Protein AF-A0A7K0P0U7-F1 (afdb_monomer_lite)

Foldseek 3Di:
DPLLVVLLVVLVVLQVVQCVVPVPFDFQKWKWKFWKAFPVDRVDTAIEIDMDSHPPVVVLVCQQVLPPNPDPVSVVVRIGTHGTCVVLQSDGDTGRDPVSSLLSSQSSQCSCVVVVTHYDDPNDVPNDDD

Secondary structure (DSSP, 8-state):
--HHHHHHHHHHHHHHHHHHH-TTS---EEEEEEEEEETTEEEEEEEEEEEESS-HHHHHHHHHTSTT--SHHHHTSSEEEEEE-GGGSS---EESSHHHHHHHHHHHHHHHHHTT--EE-TTTT--S--

Structure (mmCIF, N/CA/C/O backbone):
data_AF-A0A7K0P0U7-F1
#
_entry.id   AF-A0A7K0P0U7-F1
#
loop_
_atom_site.group_PDB
_atom_site.id
_atom_site.type_symbol
_atom_site.label_atom_id
_atom_site.label_alt_id
_atom_site.label_comp_id
_atom_site.label_asym_id
_atom_site.label_entity_id
_atom_site.label_seq_id
_atom_site.pdbx_PDB_ins_code
_atom_site.Cartn_x
_atom_site.Cartn_y
_atom_site.Cartn_z
_atom_site.occupancy
_atom_site.B_iso_or_equiv
_atom_site.auth_seq_id
_atom_site.auth_comp_id
_atom_site.auth_asym_id
_atom_site.auth_atom_id
_atom_site.pdbx_PDB_model_num
ATOM 1 N N . MET A 1 1 ? -16.374 -3.022 -16.451 1.00 43.00 1 MET A N 1
ATOM 2 C CA . MET A 1 1 ? -16.213 -1.934 -15.455 1.00 43.00 1 MET A CA 1
ATOM 3 C C . MET A 1 1 ? -16.811 -2.276 -14.077 1.00 43.00 1 MET A C 1
ATOM 5 O O . MET A 1 1 ? -17.025 -1.381 -13.279 1.00 43.00 1 MET A O 1
ATOM 9 N N . THR A 1 2 ? -17.035 -3.553 -13.742 1.00 47.94 2 THR A N 1
ATOM 10 C CA . THR A 1 2 ? -17.717 -3.985 -12.500 1.00 47.94 2 THR A CA 1
ATOM 11 C C . THR A 1 2 ? -16.781 -4.459 -11.380 1.00 47.94 2 THR A C 1
ATOM 13 O O . THR A 1 2 ? -17.204 -4.508 -10.235 1.00 47.94 2 THR A O 1
ATOM 16 N N . ALA A 1 3 ? -15.511 -4.762 -11.670 1.00 54.62 3 ALA A N 1
ATOM 17 C CA . ALA A 1 3 ? -14.591 -5.347 -10.685 1.00 54.62 3 ALA A CA 1
ATOM 18 C C . ALA A 1 3 ? -13.988 -4.337 -9.684 1.00 54.62 3 ALA A C 1
ATOM 20 O O . ALA A 1 3 ? -13.599 -4.724 -8.590 1.00 54.62 3 ALA A O 1
ATOM 21 N N . SER A 1 4 ? -13.897 -3.051 -10.042 1.00 54.25 4 SER A N 1
ATOM 22 C CA . SER A 1 4 ? -13.286 -2.025 -9.176 1.00 54.25 4 SER A CA 1
ATOM 23 C C . SER A 1 4 ? -14.203 -1.607 -8.018 1.00 54.25 4 SER A C 1
ATOM 25 O O . SER A 1 4 ? -13.713 -1.386 -6.915 1.00 54.25 4 SER A O 1
ATOM 27 N N . LEU A 1 5 ? -15.526 -1.582 -8.237 1.00 58.12 5 LEU A N 1
ATOM 28 C CA . LEU A 1 5 ? -16.507 -1.267 -7.190 1.00 58.12 5 LEU A CA 1
ATOM 29 C C . LEU A 1 5 ? -16.509 -2.317 -6.066 1.00 58.12 5 LEU A C 1
ATOM 31 O O . LEU A 1 5 ? -16.667 -1.955 -4.907 1.00 58.12 5 LEU A O 1
ATOM 35 N N . ASP A 1 6 ? -16.275 -3.593 -6.392 1.00 82.44 6 ASP A N 1
ATOM 36 C CA . ASP A 1 6 ? -16.221 -4.673 -5.397 1.00 82.44 6 ASP A CA 1
ATOM 37 C C . ASP A 1 6 ? -15.010 -4.535 -4.461 1.00 82.44 6 ASP A C 1
ATOM 39 O O . ASP A 1 6 ? -15.134 -4.615 -3.240 1.00 82.44 6 ASP A O 1
ATOM 43 N N . VAL A 1 7 ? -13.829 -4.244 -5.012 1.00 89.38 7 VAL A N 1
ATOM 44 C CA . VAL A 1 7 ? -12.600 -4.164 -4.211 1.00 89.38 7 VAL A CA 1
ATOM 45 C C . VAL A 1 7 ? -12.615 -2.977 -3.254 1.00 89.38 7 VAL A C 1
ATOM 47 O O . VAL A 1 7 ? -12.335 -3.162 -2.070 1.00 89.38 7 VAL A O 1
ATOM 50 N N . SER A 1 8 ? -12.991 -1.781 -3.718 1.00 90.62 8 SER A N 1
ATOM 51 C CA . SER A 1 8 ? -13.085 -0.605 -2.843 1.00 90.62 8 SER A CA 1
ATOM 52 C C . SER A 1 8 ? -14.089 -0.825 -1.708 1.00 90.62 8 SER A C 1
ATOM 54 O O . SER A 1 8 ? -13.788 -0.510 -0.559 1.00 90.62 8 SER A O 1
ATOM 56 N N . SER A 1 9 ? -15.256 -1.415 -1.998 1.00 90.88 9 SER A N 1
ATOM 57 C CA . SER A 1 9 ? -16.261 -1.726 -0.975 1.00 90.88 9 SER A CA 1
ATOM 58 C C . SER A 1 9 ? -15.770 -2.757 0.041 1.00 90.88 9 SER A C 1
ATOM 60 O O . SER A 1 9 ? -15.975 -2.565 1.237 1.00 90.88 9 SER A O 1
ATOM 62 N N . ARG A 1 10 ? -15.077 -3.814 -0.399 1.00 91.62 10 ARG A N 1
ATOM 63 C CA . ARG A 1 10 ? -14.495 -4.821 0.504 1.00 91.62 10 ARG A CA 1
ATOM 64 C C . ARG A 1 10 ? -13.439 -4.226 1.430 1.00 91.62 10 ARG A C 1
ATOM 66 O O . ARG A 1 10 ? -13.445 -4.513 2.622 1.00 91.62 10 ARG A O 1
ATOM 73 N N . ILE A 1 11 ? -12.554 -3.383 0.900 1.00 94.12 11 ILE A N 1
ATOM 74 C CA . ILE A 1 11 ? -11.508 -2.733 1.699 1.00 94.12 11 ILE A CA 1
ATOM 75 C C . ILE A 1 11 ? -12.120 -1.729 2.686 1.00 94.12 11 ILE A C 1
ATOM 77 O O . ILE A 1 11 ? -11.703 -1.664 3.841 1.00 94.12 11 ILE A O 1
ATOM 81 N N . PHE A 1 12 ? -13.145 -0.989 2.261 1.00 94.44 12 PHE A N 1
ATOM 82 C CA . PHE A 1 12 ? -13.877 -0.087 3.143 1.00 94.44 12 PHE A CA 1
ATOM 83 C C . PHE A 1 12 ? -14.571 -0.837 4.286 1.00 94.44 12 PHE A C 1
ATOM 85 O O . PHE A 1 12 ? -14.465 -0.419 5.437 1.00 94.44 12 PHE A O 1
ATOM 92 N N . GLN A 1 13 ? -15.221 -1.967 3.989 1.00 94.62 13 GLN A N 1
ATOM 93 C CA . GLN A 1 13 ? -15.845 -2.796 5.018 1.00 94.62 13 GLN A CA 1
ATOM 94 C C . GLN A 1 13 ? -14.808 -3.337 6.009 1.00 94.62 13 GLN A C 1
ATOM 96 O O . GLN A 1 13 ? -15.020 -3.225 7.210 1.00 94.62 13 GLN A O 1
ATOM 101 N N . LEU A 1 14 ? -13.653 -3.816 5.530 1.00 95.00 14 LEU A N 1
ATOM 102 C CA . LEU A 1 14 ? -12.556 -4.254 6.403 1.00 95.00 14 LEU A CA 1
ATOM 103 C C . LEU A 1 14 ? -12.109 -3.155 7.372 1.00 95.00 14 LEU A C 1
ATOM 105 O O . LEU A 1 14 ? -11.865 -3.428 8.541 1.00 95.00 14 LEU A O 1
ATOM 109 N N . ALA A 1 15 ? -12.012 -1.911 6.905 1.00 95.44 15 ALA A N 1
ATOM 110 C CA . ALA A 1 15 ? -11.631 -0.799 7.767 1.00 95.44 15 ALA A CA 1
ATOM 111 C C . ALA A 1 15 ? -12.714 -0.435 8.793 1.00 95.44 15 ALA A C 1
ATOM 113 O O . ALA A 1 15 ? -12.383 -0.066 9.919 1.00 95.44 15 ALA A O 1
ATOM 114 N N . ILE A 1 16 ? -13.997 -0.546 8.427 1.00 95.94 16 ILE A N 1
ATOM 115 C CA . ILE A 1 16 ? -15.109 -0.383 9.375 1.00 95.94 16 ILE A CA 1
ATOM 116 C C . ILE A 1 16 ? -15.047 -1.462 10.452 1.00 95.94 16 ILE A C 1
ATOM 118 O O . ILE A 1 16 ? -15.193 -1.145 11.633 1.00 95.94 16 ILE A O 1
ATOM 122 N N . ASP A 1 17 ? -14.832 -2.715 10.059 1.00 96.12 17 ASP A N 1
ATOM 123 C CA . ASP A 1 17 ? -14.772 -3.843 10.986 1.00 96.12 17 ASP A CA 1
ATOM 124 C C . ASP A 1 17 ? -13.589 -3.677 11.957 1.00 96.12 17 ASP A C 1
ATOM 126 O O . ASP A 1 17 ? -13.763 -3.814 13.169 1.00 96.12 17 ASP A O 1
ATOM 130 N N . ASP A 1 18 ? -12.421 -3.271 11.444 1.00 96.69 18 ASP A N 1
ATOM 131 C CA . ASP A 1 18 ? -11.217 -2.972 12.232 1.00 96.69 18 ASP A CA 1
ATOM 132 C C . ASP A 1 18 ? -11.456 -1.841 13.246 1.00 96.69 18 ASP A C 1
ATOM 134 O O . ASP A 1 18 ? -11.154 -1.975 14.431 1.00 96.69 18 ASP A O 1
ATOM 138 N N . LEU A 1 19 ? -12.066 -0.735 12.807 1.00 96.69 19 LEU A N 1
ATOM 139 C CA . LEU A 1 19 ? -12.394 0.394 13.680 1.00 96.69 19 LEU A CA 1
ATOM 140 C C . LEU A 1 19 ? -13.442 0.019 14.735 1.00 96.69 19 LEU A C 1
ATOM 142 O O . LEU A 1 19 ? -13.352 0.448 15.881 1.00 96.69 19 LEU A O 1
ATOM 146 N N . THR A 1 20 ? -14.428 -0.794 14.364 1.00 96.81 20 THR A N 1
ATOM 147 C CA . THR A 1 20 ? -15.483 -1.246 15.280 1.00 96.81 20 THR A CA 1
ATOM 148 C C . THR A 1 20 ? -14.919 -2.169 16.360 1.00 96.81 20 THR A C 1
ATOM 150 O O . THR A 1 20 ? -15.338 -2.087 17.514 1.00 96.81 20 THR A O 1
ATOM 153 N N . ALA A 1 21 ? -13.951 -3.025 16.014 1.00 96.81 21 ALA A N 1
ATOM 154 C CA . ALA A 1 21 ? -13.243 -3.871 16.973 1.00 96.81 21 ALA A CA 1
ATOM 155 C C . ALA A 1 21 ? -12.305 -3.069 17.897 1.00 96.81 21 ALA A C 1
ATOM 157 O O . ALA A 1 21 ? -12.005 -3.511 19.010 1.00 96.81 21 ALA A O 1
ATOM 158 N N . HIS A 1 22 ? -11.863 -1.887 17.457 1.00 96.19 22 HIS A N 1
ATOM 159 C CA . HIS A 1 22 ? -10.880 -1.052 18.146 1.00 96.19 22 HIS A CA 1
ATOM 160 C C . HIS A 1 22 ? -11.314 0.428 18.236 1.00 96.19 22 HIS A C 1
ATOM 162 O O . HIS A 1 22 ? -10.609 1.306 17.733 1.00 96.19 22 HIS A O 1
ATOM 168 N N . PRO A 1 23 ? -12.439 0.738 18.911 1.00 94.50 23 PRO A N 1
ATOM 169 C CA . PRO A 1 23 ? -13.064 2.066 18.866 1.00 94.50 23 PRO A CA 1
ATOM 170 C C . PRO A 1 23 ? -12.226 3.185 19.505 1.00 94.50 23 PRO A C 1
ATOM 172 O O . PRO A 1 23 ? -12.425 4.355 19.186 1.00 94.50 23 PRO A O 1
ATOM 175 N N . ASP A 1 24 ? -11.288 2.837 20.390 1.00 96.94 24 ASP A N 1
ATOM 176 C CA . ASP A 1 24 ? -10.449 3.794 21.126 1.00 96.94 24 ASP A CA 1
ATOM 177 C C . ASP A 1 24 ? -9.115 4.117 20.424 1.00 96.94 24 ASP A C 1
ATOM 179 O O . ASP A 1 24 ? -8.304 4.884 20.949 1.00 96.94 24 ASP A O 1
ATOM 183 N N . TYR A 1 25 ? -8.852 3.521 19.259 1.00 94.19 25 TYR A N 1
ATOM 184 C CA . TYR A 1 25 ? -7.575 3.636 18.558 1.00 94.19 25 TYR A CA 1
ATOM 185 C C . TYR A 1 25 ? -7.709 4.424 17.252 1.00 94.19 25 TYR A C 1
ATOM 187 O O . TYR A 1 25 ? -8.682 4.298 16.512 1.00 94.19 25 TYR A O 1
ATOM 195 N N . GLU A 1 26 ? -6.687 5.221 16.938 1.00 94.50 26 GLU A N 1
ATOM 196 C CA . GLU A 1 26 ? -6.645 6.000 15.701 1.00 94.50 26 GLU A CA 1
ATOM 197 C C . GLU A 1 26 ? -6.179 5.137 14.508 1.00 94.50 26 GLU A C 1
ATOM 199 O O . GLU A 1 26 ? -5.134 4.482 14.598 1.00 94.50 26 GLU A O 1
ATOM 204 N N . PRO A 1 27 ? -6.890 5.155 13.363 1.00 94.81 27 PRO A N 1
ATOM 205 C CA . PRO A 1 27 ? -6.443 4.486 12.143 1.00 94.81 27 PRO A CA 1
ATOM 206 C C . PRO A 1 27 ? -5.212 5.163 11.527 1.00 94.81 27 PRO A C 1
ATOM 208 O O . PRO A 1 27 ? -5.287 6.277 11.004 1.00 94.81 27 PRO A O 1
ATOM 211 N N . VAL A 1 28 ? -4.071 4.472 11.526 1.00 95.69 28 VAL A N 1
ATOM 212 C CA . VAL A 1 28 ? -2.788 5.011 11.030 1.00 95.69 28 VAL A CA 1
ATOM 213 C C . VAL A 1 28 ? -2.166 4.198 9.899 1.00 95.69 28 VAL A C 1
ATOM 215 O O . VAL A 1 28 ? -1.306 4.711 9.179 1.00 95.69 28 VAL A O 1
ATOM 218 N N . PHE A 1 29 ? -2.575 2.942 9.711 1.00 96.12 29 PHE A N 1
ATOM 219 C CA . PHE A 1 29 ? -1.998 2.073 8.691 1.00 96.12 29 PHE A CA 1
ATOM 220 C C . PHE A 1 29 ? -2.695 2.276 7.349 1.00 96.12 29 PHE A C 1
ATOM 222 O O . PHE A 1 29 ? -3.912 2.236 7.271 1.00 96.12 29 PHE A O 1
ATOM 229 N N . ARG A 1 30 ? -1.938 2.487 6.273 1.00 94.81 30 ARG A N 1
ATOM 230 C CA . ARG A 1 30 ? -2.469 2.754 4.928 1.00 94.81 30 ARG A CA 1
ATOM 231 C C . ARG A 1 30 ? -1.791 1.890 3.884 1.00 94.81 30 ARG A C 1
ATOM 233 O O . ARG A 1 30 ? -0.601 1.595 4.012 1.00 94.81 30 ARG A O 1
ATOM 240 N N . ILE A 1 31 ? -2.535 1.551 2.835 1.00 95.00 31 ILE A N 1
ATOM 241 C CA . ILE A 1 31 ? -2.012 0.868 1.645 1.00 95.00 31 ILE A CA 1
ATOM 242 C C . ILE A 1 31 ? -1.492 1.905 0.657 1.00 95.00 31 ILE A C 1
ATOM 244 O O . ILE A 1 31 ? -1.988 3.029 0.587 1.00 95.00 31 ILE A O 1
ATOM 248 N N . TYR A 1 32 ? -0.469 1.541 -0.102 1.00 93.81 32 TYR A N 1
ATOM 249 C CA . TYR A 1 32 ? 0.038 2.335 -1.206 1.00 93.81 32 TYR A CA 1
ATOM 250 C C . TYR A 1 32 ? 0.455 1.441 -2.363 1.00 93.81 32 TYR A C 1
ATOM 252 O O . TYR A 1 32 ? 0.889 0.305 -2.169 1.00 93.81 32 TYR A O 1
ATOM 260 N N . VAL A 1 33 ? 0.356 2.006 -3.562 1.00 94.75 33 VAL A N 1
ATOM 261 C CA . VAL A 1 33 ? 0.863 1.426 -4.803 1.00 94.75 33 VAL A CA 1
ATOM 262 C C . VAL A 1 33 ? 1.936 2.362 -5.340 1.00 94.75 33 VAL A C 1
ATOM 264 O O . VAL A 1 33 ? 1.775 3.583 -5.290 1.00 94.75 33 VAL A O 1
ATOM 267 N N . MET A 1 34 ? 3.047 1.821 -5.817 1.00 93.38 34 MET A N 1
ATOM 268 C CA . MET A 1 34 ? 4.095 2.601 -6.471 1.00 93.38 34 MET A CA 1
ATOM 269 C C . MET A 1 34 ? 4.696 1.828 -7.636 1.00 93.38 34 MET A C 1
ATOM 271 O O . MET A 1 34 ? 4.640 0.597 -7.652 1.00 93.38 34 MET A O 1
ATOM 275 N N . ASP A 1 35 ? 5.305 2.548 -8.566 1.00 91.94 35 ASP A N 1
ATOM 276 C CA . ASP A 1 35 ? 6.053 1.935 -9.651 1.00 91.94 35 ASP A CA 1
ATOM 277 C C . ASP A 1 35 ? 7.355 1.316 -9.125 1.00 91.94 35 ASP A C 1
ATOM 279 O O . ASP A 1 35 ? 7.966 1.771 -8.146 1.00 91.94 35 ASP A O 1
ATOM 283 N N . VAL A 1 36 ? 7.792 0.266 -9.805 1.00 88.69 36 VAL A N 1
ATOM 284 C CA . VAL A 1 36 ? 9.072 -0.396 -9.597 1.00 88.69 36 VAL A CA 1
ATOM 285 C C . VAL A 1 36 ? 9.741 -0.565 -10.944 1.00 88.69 36 VAL A C 1
ATOM 287 O O . VAL A 1 36 ? 9.247 -1.295 -11.797 1.00 88.69 36 VAL A O 1
ATOM 290 N N . HIS A 1 37 ? 10.882 0.088 -11.122 1.00 84.62 37 HIS A N 1
ATOM 291 C CA . HIS A 1 37 ? 11.652 -0.028 -12.352 1.00 84.62 37 HIS A CA 1
ATOM 292 C C . HIS A 1 37 ? 12.664 -1.158 -12.225 1.00 84.62 37 HIS A C 1
ATOM 294 O O . HIS A 1 37 ? 13.332 -1.301 -11.192 1.00 84.62 37 HIS A O 1
ATOM 300 N N . ASP A 1 38 ? 12.792 -1.936 -13.294 1.00 77.75 38 ASP A N 1
ATOM 301 C CA . ASP A 1 38 ? 13.938 -2.816 -13.474 1.00 77.75 38 ASP A CA 1
ATOM 302 C C . ASP A 1 38 ? 15.168 -1.953 -13.792 1.00 77.75 38 ASP A C 1
ATOM 304 O O . ASP A 1 38 ? 15.111 -1.023 -14.600 1.00 77.75 38 ASP A O 1
ATOM 308 N N . GLY A 1 39 ? 16.298 -2.251 -13.151 1.00 66.62 39 GLY A N 1
ATOM 309 C CA . GLY A 1 39 ? 17.555 -1.552 -13.395 1.00 66.62 39 GLY A CA 1
ATOM 310 C C . GLY A 1 39 ? 18.054 -1.646 -14.844 1.00 66.62 39 GLY A C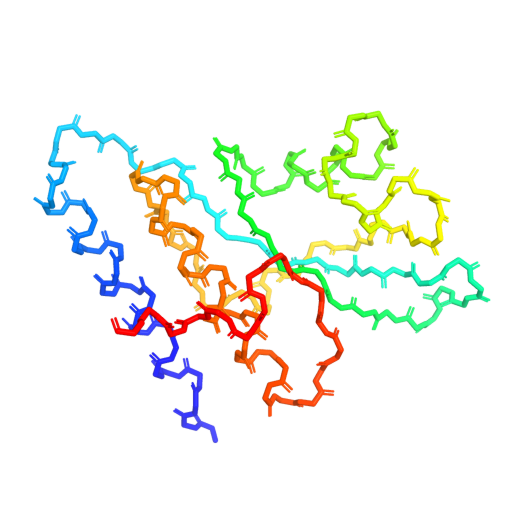 1
ATOM 311 O O . GLY A 1 39 ? 18.895 -0.832 -15.226 1.00 66.62 39 GLY A O 1
ATOM 312 N N . SER A 1 40 ? 17.563 -2.600 -15.649 1.00 69.38 40 SER A N 1
ATOM 313 C CA . SER A 1 40 ? 17.948 -2.743 -17.061 1.00 69.38 40 SER A CA 1
ATOM 314 C C . SER A 1 40 ? 17.147 -1.890 -18.049 1.00 69.38 40 SER A C 1
ATOM 316 O O . SER A 1 40 ? 17.661 -1.617 -19.132 1.00 69.38 40 SER A O 1
ATOM 318 N N . ASP A 1 41 ? 15.918 -1.480 -17.714 1.00 69.56 41 ASP A N 1
ATOM 319 C CA . ASP A 1 41 ? 15.070 -0.669 -18.601 1.00 69.56 41 ASP A CA 1
ATOM 320 C C . ASP A 1 41 ? 14.067 0.200 -17.811 1.00 69.56 41 ASP A C 1
ATOM 322 O O . ASP A 1 41 ? 12.997 -0.279 -17.420 1.00 69.56 41 ASP A O 1
ATOM 326 N N . PRO A 1 42 ? 14.363 1.501 -17.621 1.00 67.75 42 PRO A N 1
ATOM 327 C CA . PRO A 1 42 ? 13.490 2.427 -16.902 1.00 67.75 42 PRO A CA 1
ATOM 328 C C . PRO A 1 42 ? 12.144 2.688 -17.591 1.00 67.75 42 PRO A C 1
ATOM 330 O O . PRO A 1 42 ? 11.226 3.180 -16.936 1.00 67.75 42 PRO A O 1
ATOM 333 N N . ALA A 1 43 ? 12.019 2.402 -18.895 1.00 67.94 43 ALA A N 1
ATOM 334 C CA . ALA A 1 43 ? 10.771 2.590 -19.637 1.00 67.94 43 ALA A CA 1
ATOM 335 C C . ALA A 1 43 ? 9.730 1.510 -19.308 1.00 67.94 43 ALA A C 1
ATOM 337 O O . ALA A 1 43 ? 8.543 1.686 -19.589 1.00 67.94 43 ALA A O 1
ATOM 338 N N . THR A 1 44 ? 10.165 0.412 -18.688 1.00 76.25 44 THR A N 1
ATOM 339 C CA . THR A 1 44 ? 9.288 -0.627 -18.154 1.00 76.25 44 THR A CA 1
ATOM 340 C C . THR A 1 44 ? 9.170 -0.487 -16.642 1.00 76.25 44 THR A C 1
ATOM 342 O O . THR A 1 44 ? 10.152 -0.233 -15.941 1.00 76.25 44 THR A O 1
ATOM 345 N N . PHE A 1 45 ? 7.950 -0.631 -16.132 1.00 81.50 45 PHE A N 1
ATOM 346 C CA . PHE A 1 45 ? 7.702 -0.651 -14.699 1.00 81.50 45 PHE A CA 1
ATOM 347 C C . PHE A 1 45 ? 6.743 -1.780 -14.341 1.00 81.50 45 PHE A C 1
ATOM 349 O O . PHE A 1 45 ? 5.768 -2.054 -15.042 1.00 81.50 45 PHE A O 1
ATOM 356 N N . ASP A 1 46 ? 7.040 -2.409 -13.215 1.00 90.00 46 ASP A N 1
ATOM 357 C CA . ASP A 1 46 ? 6.125 -3.259 -12.475 1.00 90.00 46 ASP A CA 1
ATOM 358 C C . ASP A 1 46 ? 5.486 -2.425 -11.353 1.00 90.00 46 ASP A C 1
ATOM 360 O O . ASP A 1 46 ? 5.866 -1.279 -11.103 1.00 90.00 46 ASP A O 1
ATOM 364 N N . LEU A 1 47 ? 4.530 -2.999 -10.630 1.00 92.75 47 LEU A N 1
ATOM 365 C CA . LEU A 1 47 ? 3.908 -2.353 -9.478 1.00 92.75 47 LEU A CA 1
ATOM 366 C C . LEU A 1 47 ? 4.387 -2.979 -8.177 1.00 92.75 47 LEU A C 1
ATOM 368 O O . LEU A 1 47 ? 4.589 -4.186 -8.090 1.00 92.75 47 LEU A O 1
ATOM 372 N N . TYR A 1 48 ? 4.4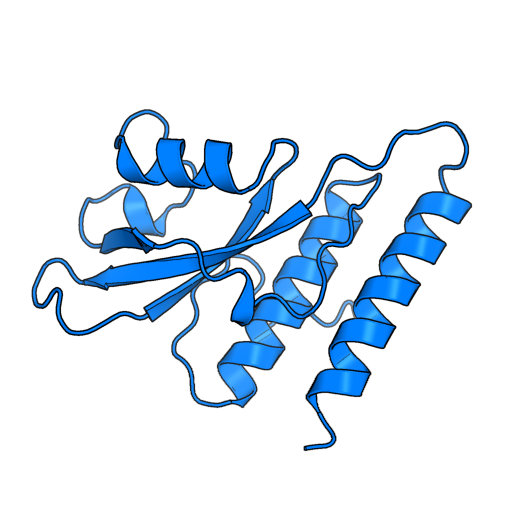98 -2.170 -7.133 1.00 92.00 48 TYR A N 1
ATOM 373 C CA . TYR A 1 48 ? 4.631 -2.637 -5.762 1.00 92.00 48 TYR A CA 1
ATOM 374 C C . TYR A 1 48 ? 3.452 -2.159 -4.933 1.00 92.00 48 TYR A C 1
ATOM 376 O O . TYR A 1 48 ? 3.172 -0.960 -4.883 1.00 92.00 48 TYR A O 1
ATOM 384 N N . VAL A 1 49 ? 2.804 -3.097 -4.248 1.00 93.50 49 VAL A N 1
ATOM 385 C CA . VAL A 1 49 ? 1.766 -2.817 -3.258 1.00 93.50 49 VAL A CA 1
ATOM 386 C C . VAL A 1 49 ? 2.348 -3.081 -1.880 1.00 93.50 49 VAL A C 1
ATOM 388 O O . VAL A 1 49 ? 2.954 -4.123 -1.631 1.00 93.50 49 VAL A O 1
ATOM 391 N N . GLY A 1 50 ? 2.180 -2.125 -0.976 1.00 92.00 50 GLY A N 1
ATOM 392 C CA . GLY A 1 50 ? 2.605 -2.276 0.406 1.00 92.00 50 GLY A CA 1
ATOM 393 C C . GLY A 1 50 ? 1.721 -1.501 1.362 1.00 92.00 50 GLY A C 1
ATOM 394 O O . GLY A 1 50 ? 0.903 -0.683 0.953 1.00 92.00 50 GLY A O 1
ATOM 395 N N . TYR A 1 51 ? 1.952 -1.708 2.652 1.00 93.06 51 TYR A N 1
ATOM 396 C CA . TYR A 1 51 ? 1.338 -0.918 3.713 1.00 93.06 51 TYR A CA 1
ATOM 397 C C . TYR A 1 51 ? 2.366 -0.114 4.522 1.00 93.06 51 TYR A C 1
ATOM 399 O O . TYR A 1 51 ? 3.578 -0.380 4.513 1.00 93.06 51 TYR A O 1
ATOM 407 N N . THR A 1 52 ? 1.898 0.914 5.226 1.00 92.62 52 THR A N 1
ATOM 408 C CA . THR A 1 52 ? 2.725 1.724 6.122 1.00 92.62 52 THR A CA 1
ATOM 409 C C . THR A 1 52 ? 1.901 2.362 7.237 1.00 92.62 52 THR A C 1
ATOM 411 O O . THR A 1 52 ? 0.765 2.746 7.010 1.00 92.62 52 THR A O 1
ATOM 414 N N . GLY A 1 53 ? 2.483 2.508 8.432 1.00 91.62 53 GLY A N 1
ATOM 415 C CA . GLY A 1 53 ? 1.928 3.335 9.519 1.00 91.62 53 GLY A CA 1
ATOM 416 C C . GLY A 1 53 ? 2.340 4.813 9.446 1.00 91.62 53 GLY A C 1
ATOM 417 O O . GLY A 1 53 ? 2.230 5.535 10.429 1.00 91.62 53 GLY A O 1
ATOM 418 N N . ARG A 1 54 ? 2.924 5.249 8.322 1.00 86.06 54 ARG A N 1
ATOM 419 C CA . ARG A 1 54 ? 3.278 6.649 8.030 1.00 86.06 54 ARG A CA 1
ATOM 42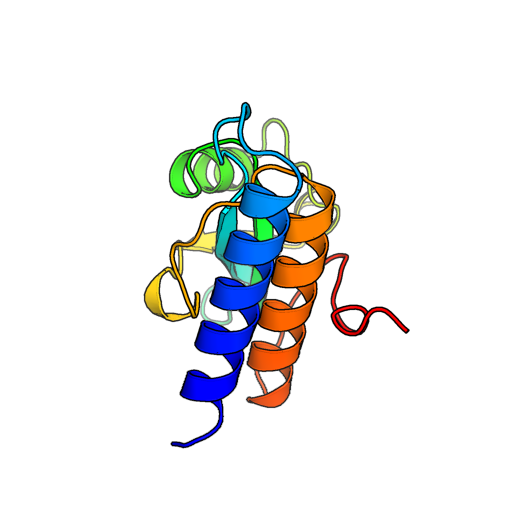0 C C . ARG A 1 54 ? 2.461 7.136 6.838 1.00 86.06 54 ARG A C 1
ATOM 422 O O . ARG A 1 54 ? 1.729 6.366 6.223 1.00 86.06 54 ARG A O 1
ATOM 429 N N . ARG A 1 55 ? 2.626 8.397 6.435 1.00 88.00 55 ARG A N 1
ATOM 430 C CA . ARG A 1 55 ? 2.040 8.855 5.168 1.00 88.00 55 ARG A CA 1
ATOM 431 C C . ARG A 1 55 ? 2.673 8.081 3.997 1.00 88.00 55 ARG A C 1
ATOM 433 O O . ARG A 1 55 ? 3.904 8.010 3.941 1.00 88.00 55 ARG A O 1
ATOM 440 N N . PRO A 1 56 ? 1.888 7.551 3.037 1.00 88.31 56 PRO A N 1
ATOM 441 C CA . PRO A 1 56 ? 2.402 6.828 1.868 1.00 88.31 56 PRO A CA 1
ATOM 442 C C . PRO A 1 56 ? 3.587 7.510 1.174 1.00 88.31 56 PRO A C 1
ATOM 444 O O . PRO A 1 56 ? 4.627 6.890 0.959 1.00 88.31 56 PRO A O 1
ATOM 447 N N . LEU A 1 57 ? 3.484 8.819 0.930 1.00 87.69 57 LEU A N 1
ATOM 448 C CA . LEU A 1 57 ? 4.548 9.618 0.315 1.00 87.69 57 LEU A CA 1
ATOM 449 C C . LEU A 1 57 ? 5.870 9.599 1.100 1.00 87.69 57 LEU A C 1
ATOM 451 O O . L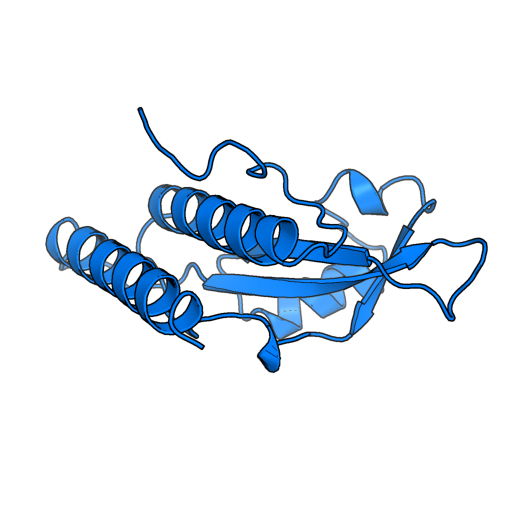EU A 1 57 ? 6.944 9.558 0.502 1.00 87.69 57 LEU A O 1
ATOM 455 N N . GLU A 1 58 ? 5.826 9.607 2.432 1.00 88.56 58 GLU A N 1
ATOM 456 C CA . GLU A 1 58 ? 7.031 9.539 3.269 1.00 88.56 58 GLU A CA 1
ATOM 457 C C . GLU A 1 58 ? 7.697 8.163 3.174 1.00 88.56 58 GLU A C 1
ATOM 459 O O . GLU A 1 58 ? 8.927 8.049 3.136 1.00 88.56 58 GLU A O 1
ATOM 464 N N . ARG A 1 59 ? 6.885 7.101 3.093 1.00 87.56 59 ARG A N 1
ATOM 465 C CA . ARG A 1 59 ? 7.384 5.736 2.908 1.00 87.56 59 ARG A CA 1
ATOM 466 C C . ARG A 1 59 ? 8.027 5.554 1.535 1.00 87.56 59 ARG A C 1
ATOM 468 O O . ARG A 1 59 ? 9.099 4.963 1.457 1.00 87.56 59 ARG A O 1
ATOM 475 N N . ILE A 1 60 ? 7.425 6.101 0.485 1.00 86.06 60 ILE A N 1
ATOM 476 C CA . ILE A 1 60 ? 7.957 6.034 -0.884 1.00 86.06 60 ILE A CA 1
ATOM 477 C C . ILE A 1 60 ? 9.303 6.754 -0.984 1.00 86.06 60 ILE A C 1
ATOM 479 O O . ILE A 1 60 ? 10.268 6.176 -1.480 1.00 86.06 60 ILE A O 1
ATOM 483 N N . ARG A 1 61 ? 9.423 7.954 -0.401 1.00 86.69 61 ARG A N 1
ATOM 484 C CA . ARG A 1 61 ? 10.707 8.677 -0.325 1.00 86.69 61 ARG A CA 1
ATOM 485 C C . ARG A 1 61 ? 11.802 7.867 0.372 1.00 86.69 61 ARG A C 1
ATOM 487 O O . ARG A 1 61 ? 12.957 7.939 -0.029 1.00 86.69 61 ARG A O 1
ATOM 494 N N . THR A 1 62 ? 11.436 7.069 1.379 1.00 84.81 62 THR A N 1
ATOM 495 C CA . THR A 1 62 ? 12.373 6.164 2.070 1.00 84.81 62 THR A CA 1
ATOM 496 C C . THR A 1 62 ? 12.865 5.046 1.143 1.00 84.81 62 THR A C 1
ATOM 498 O O . THR A 1 62 ? 14.035 4.678 1.177 1.00 84.81 62 THR A O 1
ATOM 501 N N . HIS A 1 63 ? 11.994 4.499 0.287 1.00 82.06 63 HIS A N 1
ATOM 502 C CA . HIS A 1 63 ? 12.419 3.507 -0.707 1.00 82.06 63 HIS A CA 1
ATOM 503 C C . HIS A 1 63 ? 13.343 4.124 -1.765 1.00 82.06 63 HIS A C 1
ATOM 505 O O . HIS A 1 63 ? 14.342 3.512 -2.140 1.00 82.06 63 HIS A O 1
ATOM 511 N N . GLN A 1 64 ? 13.053 5.353 -2.197 1.00 80.75 64 GLN A N 1
ATOM 512 C CA . GLN A 1 64 ? 13.852 6.087 -3.184 1.00 80.75 64 GLN A CA 1
ATOM 513 C C . GLN A 1 64 ? 15.238 6.489 -2.652 1.00 80.75 64 GLN A C 1
ATOM 515 O O . GLN A 1 64 ? 16.217 6.449 -3.394 1.00 80.75 64 GLN A O 1
ATOM 520 N N . SER A 1 65 ? 15.360 6.831 -1.364 1.00 76.38 65 SER A N 1
ATOM 521 C CA . SER A 1 65 ? 16.632 7.268 -0.770 1.00 76.38 65 SER A CA 1
ATOM 522 C C . SER A 1 65 ? 17.655 6.146 -0.562 1.00 76.38 65 SER A C 1
ATOM 524 O O . SER A 1 65 ? 18.769 6.431 -0.124 1.00 76.38 65 SER A O 1
ATOM 526 N N . ARG A 1 66 ? 17.303 4.876 -0.831 1.00 64.69 66 ARG A N 1
ATOM 527 C CA . ARG A 1 66 ? 18.109 3.657 -0.573 1.00 64.69 66 ARG A CA 1
ATOM 528 C C . ARG A 1 66 ? 18.560 3.456 0.887 1.00 64.69 66 ARG A C 1
ATOM 530 O O . ARG A 1 66 ? 19.100 2.404 1.219 1.00 64.69 66 ARG A O 1
ATOM 537 N N . SER A 1 67 ? 18.314 4.414 1.776 1.00 56.47 67 SER A N 1
ATOM 538 C CA . SER A 1 67 ? 18.522 4.325 3.218 1.00 56.47 67 SER A CA 1
ATOM 539 C C . SER A 1 67 ? 17.272 3.750 3.890 1.00 56.47 67 SER A C 1
ATOM 541 O O . SER A 1 67 ? 16.213 4.367 3.905 1.00 56.47 67 SER A O 1
ATOM 543 N N . GLY A 1 68 ? 17.378 2.547 4.464 1.00 56.53 68 GLY A N 1
ATOM 544 C CA . GLY A 1 68 ? 16.257 1.929 5.187 1.00 56.53 68 GLY A CA 1
ATOM 545 C C . GLY A 1 68 ? 15.209 1.243 4.300 1.00 56.53 68 GLY A C 1
ATOM 546 O O . GLY A 1 68 ? 14.050 1.132 4.706 1.00 56.53 68 GLY A O 1
ATOM 547 N N . THR A 1 69 ? 15.599 0.760 3.114 1.00 59.16 69 THR A N 1
ATOM 548 C CA . THR A 1 69 ? 14.752 -0.053 2.225 1.00 59.16 69 THR A CA 1
ATOM 549 C C . THR A 1 69 ? 14.270 -1.318 2.939 1.00 59.16 69 THR A C 1
ATOM 551 O O . THR A 1 69 ? 15.009 -2.277 3.150 1.00 59.16 69 THR A O 1
ATOM 554 N N . ALA A 1 70 ? 13.001 -1.301 3.347 1.00 55.81 70 ALA A N 1
ATOM 555 C CA . ALA A 1 70 ? 12.388 -2.369 4.134 1.00 55.81 70 ALA A CA 1
ATOM 556 C C . ALA A 1 70 ? 11.916 -3.560 3.288 1.00 55.81 70 ALA A C 1
ATOM 558 O O . ALA A 1 70 ? 11.799 -4.665 3.808 1.00 55.81 70 ALA A O 1
ATOM 559 N N . SER A 1 71 ? 11.630 -3.345 2.000 1.00 63.66 71 SER A N 1
ATOM 560 C CA . SER A 1 71 ? 11.181 -4.419 1.116 1.00 63.66 71 SER A CA 1
ATOM 561 C C . SER A 1 71 ? 12.372 -5.115 0.466 1.00 63.66 71 SER A C 1
ATOM 563 O O . SER A 1 71 ? 13.271 -4.474 -0.089 1.00 63.66 71 SER A O 1
ATOM 565 N N . ARG A 1 72 ? 12.358 -6.451 0.517 1.00 67.88 72 ARG A N 1
ATOM 566 C CA . ARG A 1 72 ? 13.381 -7.332 -0.070 1.00 67.88 72 ARG A CA 1
ATOM 567 C C . ARG A 1 72 ? 13.638 -7.055 -1.554 1.00 67.88 72 ARG A C 1
ATOM 569 O O . ARG A 1 72 ? 14.758 -7.256 -2.010 1.00 67.88 72 ARG A O 1
ATOM 576 N N . HIS A 1 73 ? 12.639 -6.536 -2.269 1.00 67.25 73 HIS A N 1
ATOM 577 C CA . HIS A 1 73 ? 12.709 -6.232 -3.699 1.00 67.25 73 HIS A CA 1
ATOM 578 C C . HIS A 1 73 ? 13.685 -5.089 -4.032 1.00 67.25 73 HIS A C 1
ATOM 580 O O . HIS A 1 73 ? 14.312 -5.116 -5.088 1.00 67.25 73 HIS A O 1
ATOM 586 N N . PHE A 1 74 ? 13.891 -4.144 -3.106 1.00 68.38 74 PHE A N 1
ATOM 587 C CA . PHE A 1 74 ? 14.794 -2.996 -3.292 1.00 68.38 74 PHE A CA 1
ATOM 588 C C . PHE A 1 74 ? 16.177 -3.197 -2.657 1.00 68.38 74 PHE A C 1
ATOM 590 O O . PHE A 1 74 ? 17.090 -2.405 -2.885 1.00 68.38 74 PHE A O 1
ATOM 597 N N . ARG A 1 75 ? 16.355 -4.243 -1.838 1.00 64.12 75 ARG A N 1
ATOM 598 C CA . ARG A 1 75 ? 17.544 -4.412 -0.984 1.00 64.12 75 ARG A CA 1
ATOM 599 C C . ARG A 1 75 ? 18.821 -4.743 -1.763 1.00 64.12 75 ARG A C 1
ATOM 601 O O . ARG A 1 75 ? 19.897 -4.332 -1.346 1.00 64.12 75 ARG A O 1
ATOM 608 N N . ASN A 1 76 ? 18.698 -5.433 -2.898 1.00 64.06 76 ASN A N 1
ATOM 609 C CA . ASN A 1 76 ? 19.841 -5.848 -3.724 1.00 64.06 76 ASN A CA 1
ATOM 610 C C . ASN A 1 76 ? 20.102 -4.916 -4.921 1.00 64.06 76 ASN A C 1
ATOM 612 O O . ASN A 1 76 ? 20.950 -5.219 -5.754 1.00 64.06 76 ASN A O 1
ATOM 616 N N . GLY A 1 77 ? 19.372 -3.800 -5.039 1.00 60.28 77 GLY A N 1
ATOM 617 C CA . GLY A 1 77 ? 19.556 -2.830 -6.125 1.00 60.28 77 GLY A CA 1
ATOM 618 C C . GLY A 1 77 ? 19.095 -3.293 -7.513 1.00 60.28 77 GLY A C 1
ATOM 619 O O . GLY A 1 77 ? 19.248 -2.535 -8.463 1.00 60.28 77 GLY A O 1
ATOM 620 N N . THR A 1 78 ? 18.517 -4.494 -7.630 1.00 68.88 78 THR A N 1
ATOM 621 C CA . THR A 1 78 ? 17.935 -5.023 -8.877 1.00 68.88 78 THR A CA 1
ATOM 622 C C . THR A 1 78 ? 16.727 -4.213 -9.339 1.00 68.88 78 THR A C 1
ATOM 624 O O . THR A 1 78 ? 16.497 -4.081 -10.532 1.00 68.88 78 THR A O 1
ATOM 627 N N . HIS A 1 79 ? 15.990 -3.634 -8.392 1.00 77.38 79 HIS A N 1
ATOM 628 C CA . HIS A 1 79 ? 14.844 -2.786 -8.676 1.00 77.38 79 HIS A CA 1
ATOM 629 C C . HIS A 1 79 ? 14.977 -1.447 -7.953 1.00 77.38 79 HIS A C 1
ATOM 631 O O . HIS A 1 79 ? 15.495 -1.385 -6.830 1.00 77.38 79 HIS A O 1
ATOM 637 N N . SER A 1 80 ? 14.478 -0.380 -8.570 1.00 80.94 80 SER A N 1
ATOM 638 C CA . SER A 1 80 ? 14.364 0.947 -7.962 1.00 80.94 80 SER A CA 1
ATOM 639 C C . SER A 1 80 ? 12.901 1.331 -7.770 1.00 80.94 80 SER A C 1
ATOM 641 O O . SER A 1 80 ? 12.042 1.022 -8.592 1.00 80.94 80 SER A O 1
ATOM 643 N N . ALA A 1 81 ? 12.610 2.005 -6.657 1.00 85.75 81 ALA A N 1
ATOM 644 C CA . ALA A 1 81 ? 11.293 2.585 -6.428 1.00 85.75 81 ALA A CA 1
ATOM 645 C C . ALA A 1 81 ? 11.077 3.780 -7.369 1.00 85.75 81 ALA A C 1
ATOM 647 O O . ALA A 1 81 ? 11.932 4.666 -7.440 1.00 85.75 81 ALA A O 1
ATOM 648 N N . GLY A 1 82 ? 9.946 3.775 -8.068 1.00 87.12 82 GLY A N 1
ATOM 649 C CA . GLY A 1 82 ? 9.508 4.814 -8.993 1.00 87.12 82 GLY A CA 1
ATOM 650 C C . GLY A 1 82 ? 8.497 5.769 -8.363 1.00 87.12 82 GLY A C 1
ATOM 651 O O . GLY A 1 82 ? 8.659 6.199 -7.214 1.00 87.12 82 GLY A O 1
ATOM 652 N N . GLU A 1 83 ? 7.469 6.130 -9.129 1.00 90.38 83 GLU A N 1
ATOM 653 C CA . GLU A 1 83 ? 6.455 7.106 -8.735 1.00 90.38 83 GLU A CA 1
ATOM 654 C C . GLU A 1 83 ? 5.357 6.509 -7.845 1.00 90.38 83 GLU A C 1
ATOM 656 O O . GLU A 1 83 ? 5.082 5.310 -7.846 1.00 90.38 83 GLU A O 1
ATOM 661 N N . TRP A 1 84 ? 4.712 7.367 -7.051 1.00 92.50 84 TRP A N 1
ATOM 662 C CA . TRP A 1 84 ? 3.512 6.990 -6.307 1.00 92.50 84 TRP A CA 1
ATOM 663 C C . TRP A 1 84 ? 2.322 6.887 -7.260 1.00 92.50 84 TRP A C 1
ATOM 665 O O . TRP A 1 84 ? 2.081 7.812 -8.032 1.00 92.50 84 TRP A O 1
ATOM 675 N N . ARG A 1 85 ? 1.542 5.808 -7.146 1.00 93.31 85 ARG A N 1
ATOM 676 C CA . ARG A 1 85 ? 0.373 5.522 -7.987 1.00 93.31 85 ARG A CA 1
ATOM 677 C C . ARG A 1 85 ? -0.929 5.529 -7.185 1.00 93.31 85 ARG A C 1
ATOM 679 O O . ARG A 1 85 ? -1.534 4.475 -6.979 1.00 93.31 85 ARG A O 1
ATOM 686 N N . PRO A 1 86 ? -1.370 6.691 -6.665 1.00 91.00 86 PRO A N 1
ATOM 687 C CA . PRO A 1 86 ? -2.628 6.778 -5.924 1.00 91.00 86 PRO A CA 1
ATOM 688 C C . PRO A 1 86 ? -3.841 6.455 -6.802 1.00 91.00 86 PRO A C 1
ATOM 690 O O . PRO A 1 86 ? -4.851 6.000 -6.282 1.00 91.00 86 PRO A O 1
ATOM 693 N N . ASP A 1 87 ? -3.724 6.645 -8.118 1.00 90.62 87 ASP A N 1
ATOM 694 C CA . ASP A 1 87 ? -4.728 6.291 -9.123 1.00 90.62 87 ASP A CA 1
ATOM 695 C C . ASP A 1 87 ? -5.017 4.784 -9.178 1.00 90.62 87 ASP A C 1
ATOM 697 O O . ASP A 1 87 ? -6.122 4.383 -9.534 1.00 90.62 87 ASP A O 1
ATOM 701 N N . LEU A 1 88 ? -4.039 3.956 -8.799 1.00 90.75 88 LEU A N 1
ATOM 702 C CA . LEU A 1 88 ? -4.155 2.497 -8.768 1.00 90.75 88 LEU A CA 1
ATOM 703 C C . LEU A 1 88 ? -4.519 1.952 -7.383 1.00 90.75 88 LEU A C 1
ATOM 705 O O . LEU A 1 88 ? -4.736 0.748 -7.238 1.00 90.75 88 LEU A O 1
ATOM 709 N N . ASN A 1 89 ? -4.581 2.810 -6.361 1.00 88.12 89 ASN A N 1
ATOM 710 C CA . ASN A 1 89 ? -5.050 2.412 -5.044 1.00 88.12 89 ASN A CA 1
ATOM 711 C C . ASN A 1 89 ? -6.584 2.550 -4.991 1.00 88.12 89 ASN A C 1
ATOM 713 O O . ASN A 1 89 ? -7.089 3.672 -5.050 1.00 88.12 89 ASN A O 1
ATOM 717 N N . PRO A 1 90 ? -7.344 1.449 -4.858 1.00 81.88 90 PRO A N 1
ATOM 718 C CA . PRO A 1 90 ? -8.806 1.483 -4.933 1.00 81.88 90 PRO A CA 1
ATOM 719 C C . PRO A 1 90 ? -9.478 2.305 -3.819 1.00 81.88 90 PRO A C 1
ATOM 721 O O . PRO A 1 90 ? -10.652 2.653 -3.961 1.00 81.88 90 PRO A O 1
ATOM 724 N N . CYS A 1 91 ? -8.779 2.620 -2.721 1.00 80.81 91 CYS A N 1
ATOM 725 C CA . CYS A 1 91 ? -9.263 3.551 -1.699 1.00 80.81 91 CYS A CA 1
ATOM 726 C C . CYS A 1 91 ? -8.126 4.139 -0.841 1.00 80.81 91 CYS A C 1
ATOM 728 O O . CYS A 1 91 ? -7.150 3.457 -0.534 1.00 80.81 91 CYS A O 1
ATOM 730 N N . ASP A 1 92 ? -8.293 5.376 -0.358 1.00 84.44 92 ASP A N 1
ATOM 731 C CA . ASP A 1 92 ? -7.394 6.010 0.630 1.00 84.44 92 ASP A CA 1
ATOM 732 C C . ASP A 1 92 ? -7.838 5.739 2.081 1.00 84.44 92 ASP A C 1
ATOM 734 O O . ASP A 1 92 ? -7.887 6.626 2.936 1.00 84.44 92 ASP A O 1
ATOM 738 N N . THR A 1 93 ? -8.233 4.499 2.355 1.00 90.75 93 THR A N 1
ATOM 739 C CA . THR A 1 93 ? -8.699 4.091 3.680 1.00 90.75 93 THR A CA 1
ATOM 740 C C . THR A 1 93 ? -7.520 3.767 4.599 1.00 90.75 93 THR A C 1
ATOM 742 O O . THR A 1 93 ? -6.504 3.215 4.168 1.00 90.75 93 THR A O 1
ATOM 745 N N . ALA A 1 94 ? -7.659 4.129 5.876 1.00 94.69 94 ALA A N 1
ATOM 746 C CA . ALA A 1 94 ? -6.711 3.787 6.928 1.00 94.69 94 ALA A CA 1
ATOM 747 C C . ALA A 1 94 ? -7.288 2.711 7.860 1.00 94.69 94 ALA A C 1
ATOM 749 O O . ALA A 1 94 ? -8.495 2.663 8.082 1.00 94.69 94 ALA A O 1
ATOM 750 N N . PHE A 1 95 ? -6.402 1.892 8.415 1.00 96.56 95 PHE A N 1
ATOM 751 C CA . PHE A 1 95 ? -6.679 0.800 9.342 1.00 96.56 95 PHE A CA 1
ATOM 752 C C . PHE A 1 95 ? -6.072 1.121 10.705 1.00 96.56 95 PHE A C 1
ATOM 754 O O . PHE A 1 95 ? -5.018 1.761 10.804 1.00 96.56 95 PHE A O 1
ATOM 761 N N . VAL A 1 96 ? -6.740 0.663 11.751 1.00 97.00 96 VAL A N 1
ATOM 762 C CA . VAL A 1 96 ? -6.269 0.696 13.132 1.00 97.00 96 VAL A CA 1
ATOM 763 C C . VAL A 1 96 ? -5.144 -0.306 13.335 1.00 97.00 96 VAL A C 1
ATOM 765 O O . VAL A 1 96 ? -4.130 0.026 13.949 1.00 97.00 96 VAL A O 1
ATOM 768 N N . THR A 1 97 ? -5.285 -1.517 12.797 1.00 96.19 97 THR A N 1
ATOM 769 C CA . THR A 1 97 ? -4.305 -2.586 12.983 1.00 96.19 97 THR A CA 1
ATOM 770 C C . THR A 1 97 ? -3.416 -2.774 11.759 1.00 96.19 97 THR A C 1
ATOM 772 O O . THR A 1 97 ? -3.799 -2.577 10.603 1.00 96.19 97 THR A O 1
ATOM 775 N N . ASN A 1 98 ? -2.177 -3.199 12.013 1.00 94.88 98 ASN A N 1
ATOM 776 C CA . ASN A 1 98 ? -1.274 -3.620 10.946 1.00 94.88 98 ASN A CA 1
ATO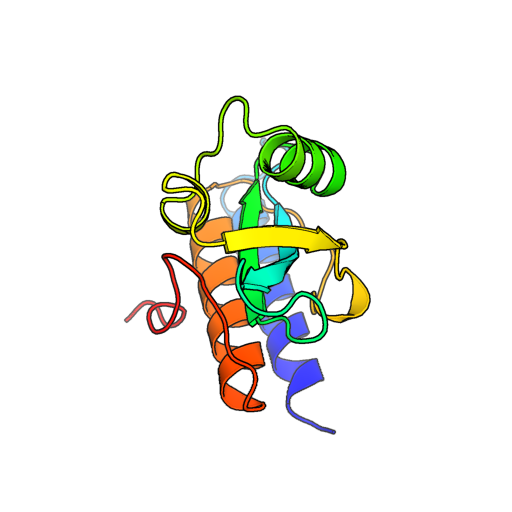M 777 C C . ASN A 1 98 ? -1.803 -4.868 10.222 1.00 94.88 98 ASN A C 1
ATOM 779 O O . ASN A 1 98 ? -1.547 -5.028 9.035 1.00 94.88 98 ASN A O 1
ATOM 783 N N . GLU A 1 99 ? -2.515 -5.746 10.926 1.00 94.44 99 GLU A N 1
ATOM 784 C CA . GLU A 1 99 ? -3.072 -6.980 10.386 1.00 94.44 99 GLU A CA 1
ATOM 785 C C . GLU A 1 99 ? -4.127 -6.701 9.315 1.00 94.44 99 GLU A C 1
ATOM 787 O O . GLU A 1 99 ? -4.016 -7.233 8.210 1.00 94.44 99 GLU A O 1
ATOM 792 N N . MET A 1 100 ? -5.081 -5.803 9.576 1.00 95.06 100 MET A N 1
ATOM 793 C CA . MET A 1 100 ? -6.101 -5.459 8.580 1.00 95.06 100 MET A CA 1
ATOM 794 C C . MET A 1 100 ? -5.505 -4.731 7.373 1.00 95.06 100 MET A C 1
ATOM 796 O O . MET A 1 100 ? -5.873 -5.019 6.232 1.00 95.06 100 MET A O 1
ATOM 800 N N . ALA A 1 101 ? -4.487 -3.892 7.587 1.00 94.62 101 ALA A N 1
ATOM 801 C CA . ALA A 1 101 ? -3.726 -3.319 6.482 1.00 94.62 101 ALA A CA 1
ATOM 802 C C . ALA A 1 101 ? -3.005 -4.397 5.644 1.00 94.62 101 ALA A C 1
ATOM 804 O O . ALA A 1 101 ? -2.959 -4.311 4.421 1.00 94.62 101 ALA A O 1
ATOM 805 N N . LEU A 1 102 ? -2.467 -5.450 6.261 1.00 93.62 102 LEU A N 1
ATOM 806 C CA . LEU A 1 102 ? -1.827 -6.549 5.530 1.00 93.62 102 LEU A CA 1
ATOM 807 C C . LEU A 1 102 ? -2.823 -7.358 4.687 1.00 93.62 102 LEU A C 1
ATOM 809 O O . LEU A 1 102 ? -2.471 -7.799 3.591 1.00 93.62 102 LEU A O 1
ATOM 813 N N . VAL A 1 103 ? -4.051 -7.550 5.173 1.00 94.19 103 VAL A N 1
ATOM 814 C CA . VAL A 1 103 ? -5.125 -8.187 4.393 1.00 94.19 103 VAL A CA 1
ATOM 815 C C . VAL A 1 103 ? -5.498 -7.307 3.201 1.00 94.19 103 VAL A C 1
ATOM 817 O O . VAL A 1 103 ? -5.521 -7.784 2.064 1.00 94.19 103 VAL A O 1
ATOM 820 N N . ALA A 1 104 ? -5.715 -6.011 3.435 1.00 94.44 104 ALA A N 1
ATOM 821 C CA . ALA A 1 104 ? -6.032 -5.056 2.379 1.00 94.44 104 ALA A CA 1
ATOM 822 C C . ALA A 1 104 ? -4.916 -4.954 1.323 1.00 94.44 104 ALA A C 1
ATOM 824 O O . ALA A 1 104 ? -5.217 -4.920 0.132 1.00 94.44 104 ALA A O 1
ATOM 825 N N . GLU A 1 105 ? -3.639 -4.987 1.727 1.00 94.25 105 GLU A N 1
ATOM 826 C CA . GLU A 1 105 ? -2.494 -5.060 0.805 1.00 94.25 105 GLU A CA 1
ATOM 827 C C . GLU A 1 105 ? -2.634 -6.242 -0.163 1.00 94.25 105 GLU A C 1
ATOM 829 O O . GLU A 1 105 ? -2.496 -6.065 -1.374 1.00 94.25 105 GLU A O 1
ATOM 834 N N . GLY A 1 106 ? -2.941 -7.435 0.360 1.00 92.94 106 GLY A N 1
ATOM 835 C CA . GLY A 1 106 ? -3.124 -8.640 -0.448 1.00 92.94 106 GLY A CA 1
ATOM 836 C C . GLY A 1 106 ? -4.286 -8.514 -1.430 1.00 92.94 106 GLY A C 1
ATOM 837 O O . GLY A 1 106 ? -4.128 -8.833 -2.604 1.00 92.94 106 GLY A O 1
ATOM 838 N N . ILE A 1 107 ? -5.426 -7.975 -0.984 1.00 93.81 107 ILE A N 1
ATOM 839 C CA . ILE A 1 107 ? -6.600 -7.749 -1.842 1.00 93.81 107 ILE A CA 1
ATOM 840 C C . ILE A 1 107 ? -6.263 -6.800 -3.001 1.00 93.81 107 ILE A C 1
ATOM 842 O O . ILE A 1 107 ? -6.618 -7.079 -4.147 1.00 93.81 107 ILE A O 1
ATOM 846 N N . VAL A 1 108 ? -5.569 -5.691 -2.724 1.00 93.62 108 VAL A N 1
ATOM 847 C CA . VAL A 1 108 ? -5.147 -4.737 -3.762 1.00 93.62 108 VAL A CA 1
ATOM 848 C C . VAL A 1 108 ? -4.156 -5.389 -4.726 1.00 93.62 108 VAL A C 1
ATOM 850 O O . VAL A 1 108 ? -4.291 -5.234 -5.940 1.00 93.62 108 VAL A O 1
ATOM 853 N N . ALA A 1 109 ? -3.188 -6.149 -4.209 1.00 93.25 109 ALA A N 1
ATOM 854 C CA . ALA A 1 109 ? -2.201 -6.839 -5.031 1.00 93.25 109 ALA A CA 1
ATOM 855 C C . ALA A 1 109 ? -2.849 -7.867 -5.972 1.00 93.25 109 ALA A C 1
ATOM 857 O O . ALA A 1 109 ? -2.567 -7.861 -7.171 1.00 93.25 109 ALA A O 1
ATOM 858 N N . ASP A 1 110 ? -3.762 -8.690 -5.451 1.00 92.44 110 ASP A N 1
ATOM 859 C CA . ASP A 1 110 ? -4.498 -9.690 -6.229 1.00 92.44 110 ASP A CA 1
ATOM 860 C C . ASP A 1 110 ? -5.400 -9.025 -7.279 1.00 92.44 110 ASP A C 1
ATOM 862 O O . ASP A 1 110 ? -5.473 -9.485 -8.420 1.00 92.44 110 ASP A O 1
ATOM 866 N N . HIS A 1 111 ? -6.040 -7.902 -6.935 1.00 92.56 111 HIS A N 1
ATOM 867 C CA . HIS A 1 111 ? -6.862 -7.138 -7.870 1.00 92.56 111 HIS A CA 1
ATOM 868 C C . HIS A 1 111 ? -6.057 -6.602 -9.055 1.00 92.56 111 HIS A C 1
ATOM 870 O O . HIS A 1 111 ? -6.474 -6.763 -10.202 1.00 92.56 111 HIS A O 1
ATOM 876 N N . LEU A 1 112 ? -4.907 -5.977 -8.793 1.00 92.25 112 LEU A N 1
ATOM 877 C CA . LEU A 1 112 ? -4.041 -5.439 -9.842 1.00 92.25 112 LEU A CA 1
ATOM 878 C C . LEU A 1 112 ? -3.447 -6.569 -10.698 1.00 92.25 112 LEU A C 1
ATOM 880 O O . LEU A 1 112 ? -3.437 -6.468 -11.925 1.00 92.25 112 LEU A O 1
ATOM 884 N N . ALA A 1 113 ? -3.039 -7.680 -10.080 1.00 91.38 113 ALA A N 1
ATOM 885 C CA . ALA A 1 113 ? -2.542 -8.851 -10.801 1.00 91.38 113 ALA A CA 1
ATOM 886 C C . ALA A 1 113 ? -3.615 -9.475 -11.712 1.00 91.38 113 ALA A C 1
ATOM 888 O O . ALA A 1 113 ? -3.327 -9.835 -12.854 1.00 91.38 113 ALA A O 1
ATOM 889 N N . ALA A 1 114 ? -4.872 -9.538 -11.259 1.00 90.62 114 ALA A N 1
ATOM 890 C CA . ALA A 1 114 ? -5.996 -10.027 -12.060 1.00 90.62 114 ALA A CA 1
ATOM 891 C C . ALA A 1 114 ? -6.296 -9.157 -13.297 1.00 90.62 114 ALA A C 1
ATOM 893 O O . ALA A 1 114 ? -6.935 -9.627 -14.237 1.00 90.62 114 ALA A O 1
ATOM 894 N N . GLN A 1 115 ? -5.814 -7.910 -13.332 1.00 90.75 115 GLN A N 1
ATOM 895 C CA . GLN A 1 115 ? -5.882 -7.038 -14.511 1.00 90.75 115 GLN A CA 1
ATOM 896 C C . GLN A 1 115 ? -4.726 -7.268 -15.501 1.00 90.75 115 GLN A C 1
ATOM 898 O O . GLN A 1 115 ? -4.628 -6.563 -16.502 1.00 90.75 115 GLN A O 1
ATOM 903 N N . GLY A 1 116 ? -3.854 -8.247 -15.242 1.00 89.50 116 GLY A N 1
ATOM 904 C CA . GLY A 1 116 ? -2.690 -8.555 -16.074 1.00 89.50 116 GLY A CA 1
ATOM 905 C C . GLY A 1 116 ? -1.457 -7.703 -15.765 1.00 89.50 116 GLY A C 1
ATOM 906 O O . GLY A 1 116 ? -0.486 -7.751 -16.518 1.00 89.50 116 GLY A O 1
ATOM 907 N N . LEU A 1 117 ? -1.477 -6.929 -14.675 1.00 90.12 117 LEU A N 1
ATOM 908 C CA . LEU A 1 117 ? -0.332 -6.132 -14.238 1.00 90.12 117 LEU A CA 1
ATOM 909 C C . LEU A 1 117 ? 0.662 -7.019 -13.481 1.00 90.12 117 LEU A C 1
ATOM 911 O O . LEU A 1 117 ? 0.276 -7.904 -12.716 1.00 90.12 117 LEU A O 1
ATOM 915 N N . ARG A 1 118 ? 1.960 -6.761 -13.649 1.00 90.00 118 ARG A N 1
ATOM 916 C CA . ARG A 1 118 ? 2.996 -7.418 -12.848 1.00 90.00 118 ARG A CA 1
ATOM 917 C C . ARG A 1 118 ? 3.127 -6.695 -11.512 1.00 90.00 118 ARG A C 1
ATOM 919 O O . ARG A 1 118 ? 3.443 -5.510 -11.471 1.00 90.00 118 ARG A O 1
ATOM 926 N N . VAL A 1 119 ? 2.847 -7.410 -10.425 1.00 90.25 119 VAL A N 1
ATOM 927 C CA . VAL A 1 119 ? 2.729 -6.841 -9.076 1.00 90.25 119 VAL A CA 1
ATOM 928 C C . VAL A 1 119 ? 3.660 -7.561 -8.104 1.00 90.25 119 VAL A C 1
ATOM 930 O O . VAL A 1 119 ? 3.700 -8.788 -8.054 1.00 90.25 119 VAL A O 1
ATOM 933 N N . TYR A 1 120 ? 4.367 -6.792 -7.283 1.00 88.00 120 TYR A N 1
ATOM 934 C CA . TYR A 1 120 ? 5.116 -7.248 -6.123 1.00 88.00 120 TYR A CA 1
ATOM 935 C C . TYR A 1 120 ? 4.379 -6.868 -4.843 1.00 88.00 120 TYR A C 1
ATOM 937 O O . TYR A 1 120 ? 4.007 -5.717 -4.629 1.00 88.00 120 TYR A O 1
ATOM 945 N N . SER A 1 121 ? 4.211 -7.843 -3.963 1.00 85.81 121 SER A N 1
ATOM 946 C CA . SER A 1 121 ? 3.734 -7.661 -2.597 1.00 85.81 121 SER A CA 1
ATOM 947 C C . SER A 1 121 ? 4.149 -8.895 -1.802 1.00 85.81 121 SER A C 1
ATOM 949 O O . SER A 1 121 ? 4.203 -10.005 -2.339 1.00 85.81 121 SER A O 1
ATOM 951 N N . ASP A 1 122 ? 4.419 -8.736 -0.507 1.00 81.75 122 ASP A N 1
ATOM 952 C CA . ASP A 1 122 ? 4.664 -9.889 0.369 1.00 81.75 122 ASP A CA 1
ATOM 953 C C . ASP A 1 122 ? 3.363 -10.676 0.675 1.00 81.75 122 ASP A C 1
ATOM 955 O O . ASP A 1 122 ? 3.399 -11.793 1.222 1.00 81.75 122 ASP A O 1
ATOM 959 N N . ARG A 1 123 ? 2.219 -10.103 0.273 1.00 84.62 123 ARG A N 1
ATOM 960 C CA . ARG A 1 123 ? 0.841 -10.580 0.447 1.00 84.62 123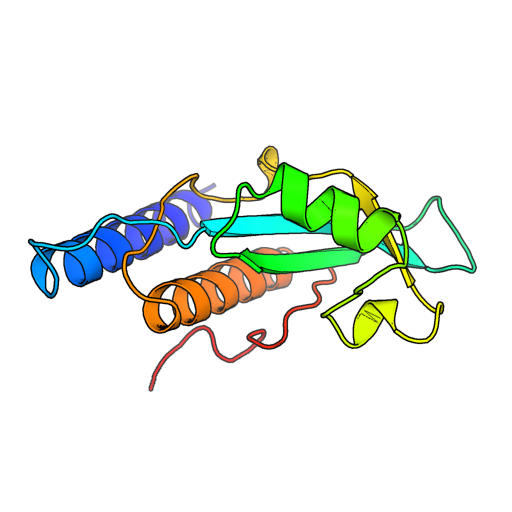 ARG A CA 1
ATOM 961 C C . ARG A 1 123 ? 0.137 -10.981 -0.852 1.00 84.62 123 ARG A C 1
ATOM 963 O O . ARG A 1 123 ? -1.012 -11.406 -0.782 1.00 84.62 123 ARG A O 1
ATOM 970 N N . LEU A 1 124 ? 0.816 -10.938 -2.000 1.00 79.06 124 LEU A N 1
ATOM 971 C CA . LEU A 1 124 ? 0.265 -11.448 -3.260 1.00 79.06 124 LEU A CA 1
ATOM 972 C C . LEU A 1 124 ? -0.115 -12.937 -3.134 1.00 79.06 124 LEU A C 1
ATOM 974 O O . LEU A 1 124 ? 0.663 -13.736 -2.602 1.00 79.06 124 LEU A O 1
ATOM 978 N N . GLY A 1 125 ? -1.309 -13.302 -3.607 1.00 76.12 125 GLY A N 1
ATOM 979 C CA . GLY A 1 125 ? -1.884 -14.645 -3.497 1.00 76.12 125 GLY A CA 1
ATOM 980 C C . GLY A 1 125 ? -2.339 -15.022 -2.084 1.00 76.12 125 GLY A C 1
ATOM 981 O O . GLY A 1 125 ? -2.605 -16.193 -1.819 1.00 76.12 125 GLY A O 1
ATOM 982 N N . LYS A 1 126 ? -2.381 -14.054 -1.159 1.00 74.31 126 LYS A N 1
ATOM 983 C CA . LYS A 1 126 ? -2.761 -14.234 0.253 1.00 74.31 126 LYS A CA 1
ATOM 984 C C . LYS A 1 126 ? -3.863 -13.261 0.691 1.00 74.31 126 LYS A C 1
ATOM 986 O O . LYS A 1 126 ? -4.132 -13.169 1.886 1.00 74.31 126 LYS A O 1
ATOM 991 N N . GLY A 1 127 ? -4.483 -12.526 -0.241 1.00 57.47 127 GLY A N 1
ATOM 992 C CA . GLY A 1 127 ? -5.566 -11.573 0.035 1.00 57.47 127 GLY A CA 1
ATOM 993 C C . GLY A 1 127 ? -6.897 -12.225 0.428 1.00 57.47 127 GLY A C 1
ATOM 994 O O . GLY A 1 127 ? -7.826 -11.534 0.841 1.00 57.47 127 GLY A O 1
ATOM 995 N N . GLY A 1 128 ? -6.997 -13.552 0.322 1.00 52.22 128 GLY A N 1
ATOM 996 C CA . GLY A 1 128 ? -8.048 -14.346 0.946 1.00 52.22 128 GLY A CA 1
ATOM 997 C C . GLY A 1 128 ? -7.524 -14.959 2.236 1.00 52.22 128 GLY A C 1
ATOM 998 O O . GLY A 1 128 ? -6.737 -15.903 2.190 1.00 52.22 128 GLY A O 1
ATOM 999 N N . VAL A 1 129 ? -7.948 -14.436 3.384 1.00 41.34 129 VAL A N 1
ATOM 1000 C CA . VAL A 1 129 ? -7.882 -15.225 4.618 1.00 41.34 129 VAL A CA 1
ATOM 1001 C C . VAL A 1 129 ? -8.883 -16.374 4.447 1.00 41.34 129 VAL A C 1
ATOM 1003 O O . VAL A 1 129 ? -10.021 -16.133 4.039 1.00 41.34 129 VAL A O 1
ATOM 1006 N N . ALA A 1 130 ? -8.394 -17.602 4.640 1.00 35.38 130 ALA A N 1
ATOM 1007 C CA . ALA A 1 130 ? -9.158 -18.848 4.591 1.00 35.38 130 ALA A CA 1
ATOM 1008 C C . ALA A 1 130 ? -10.272 -18.900 5.646 1.00 35.38 130 ALA A C 1
ATOM 1010 O O . ALA A 1 130 ? -10.089 -18.279 6.717 1.00 35.38 130 ALA A O 1
#

Sequence (130 aa):
MTASLDVSSRIFQLAIDDLTAHPDYEPVFRIYVMDVHDGSDPATFDLYVGYTGRRPLERIRTHQSRSGTASRHFRNGTHSAGEWRPDLNPCDTAFVTNEMALVAEGIVADHLAAQGLRVYSDRLGKGGVA

pLDDT: mean 83.81, std 14.09, range [35.38, 97.0]

Radius of gyration: 14.62 Å; chains: 1; bounding box: 38×28×41 Å